Protein AF-A0A3D3UKZ2-F1 (afdb_monomer)

Sequence (60 aa):
VQLPEILIILRDAQGNIVYQWRHRTEAGSVPAQGEIAFTTARSQLPATAQNLEVRLAETP

Foldseek 3Di:
DQFFWKKKFFAFPVRDTPDIDIDDDDPPDDDPDDDDDPPPPPPDDPPRGDDIDMDGDDDD

Nearest PDB structures (foldseek):
  1yd6-assembly1_B  TM=5.025E-01  e=1.740E+00  [Bacillus] caldotenax
  3ujz-assembly1_A  TM=6.403E-01  e=9.114E+00  Escherichia coli O157:H7
  8gum-assembly1_B  TM=4.223E-01  e=5.137E+00  Vibrio campbellii ATCC BAA-1116
  4hwb-assembly1_A  TM=3.564E-01  e=4.523E+00  Homo sapiens

Secondary structure (DSSP, 8-state):
-PPPEEEEEEE-TTS-EEEEEEEEPPTT---SS---------S---TT--EEEEEEPPP-

Structure (mmCIF, N/CA/C/O backbone):
data_AF-A0A3D3UKZ2-F1
#
_entry.id   AF-A0A3D3UKZ2-F1
#
loop_
_atom_site.group_PDB
_atom_site.id
_atom_site.type_symbol
_atom_site.label_atom_id
_atom_site.label_alt_id
_atom_site.label_comp_id
_atom_site.label_asym_id
_atom_site.label_entity_id
_atom_site.label_seq_id
_atom_site.pdbx_PDB_ins_code
_atom_site.Cartn_x
_atom_site.Cartn_y
_atom_site.Cartn_z
_atom_site.occupancy
_atom_site.B_iso_or_equiv
_atom_site.auth_seq_id
_atom_site.auth_comp_id
_atom_site.auth_asym_id
_atom_site.auth_atom_id
_atom_site.pdbx_PDB_model_num
ATOM 1 N N . VAL A 1 1 ? 10.807 -4.352 -21.184 1.00 53.00 1 VAL A N 1
ATOM 2 C CA . VAL A 1 1 ? 11.243 -4.311 -19.769 1.00 53.00 1 VAL A CA 1
ATOM 3 C C . VAL A 1 1 ? 9.995 -4.389 -18.915 1.00 53.00 1 VAL A C 1
ATOM 5 O O . VAL A 1 1 ? 9.125 -3.545 -19.083 1.00 53.00 1 VAL A O 1
ATOM 8 N N . GLN A 1 2 ? 9.856 -5.434 -18.099 1.00 55.81 2 GLN A N 1
ATOM 9 C CA . GLN A 1 2 ? 8.770 -5.516 -17.125 1.00 55.81 2 GLN A CA 1
ATOM 10 C C . GLN A 1 2 ? 9.106 -4.542 -16.000 1.00 55.81 2 GLN A C 1
ATOM 12 O O . GLN A 1 2 ? 10.168 -4.651 -15.392 1.00 55.81 2 GLN A O 1
ATOM 17 N N . LEU A 1 3 ? 8.264 -3.532 -15.805 1.00 63.00 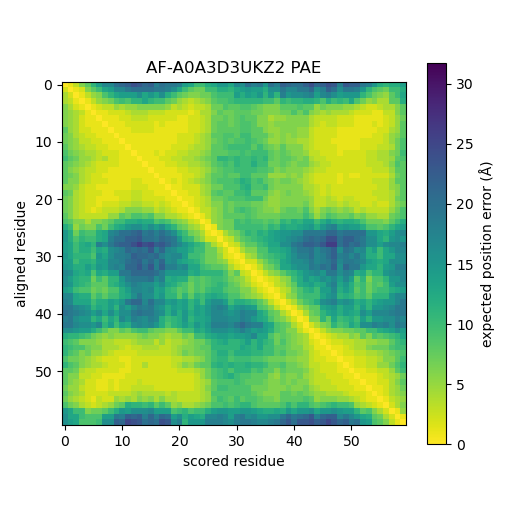3 LEU A N 1
ATOM 18 C CA . LEU A 1 3 ? 8.475 -2.585 -14.723 1.00 63.00 3 LEU A CA 1
ATOM 19 C C . LEU A 1 3 ? 8.052 -3.191 -13.385 1.00 63.00 3 LEU A C 1
ATOM 21 O O . LEU A 1 3 ? 7.105 -3.983 -13.357 1.00 63.00 3 LEU A O 1
ATOM 25 N N . PRO A 1 4 ? 8.727 -2.812 -12.287 1.00 69.38 4 PRO A N 1
ATOM 26 C CA . PRO A 1 4 ? 8.320 -3.226 -10.958 1.00 69.38 4 PRO A CA 1
ATOM 27 C C . PRO A 1 4 ? 6.926 -2.676 -10.652 1.00 69.38 4 PRO A C 1
ATOM 29 O O . PRO A 1 4 ? 6.695 -1.468 -10.683 1.00 69.38 4 PRO A O 1
ATOM 32 N N . GLU A 1 5 ? 5.991 -3.567 -10.344 1.00 79.38 5 GLU A N 1
ATOM 33 C CA . GLU A 1 5 ? 4.730 -3.167 -9.730 1.00 79.38 5 GLU A CA 1
ATOM 34 C C . GLU A 1 5 ? 5.016 -2.823 -8.262 1.00 79.38 5 GLU A C 1
ATOM 36 O O . GLU A 1 5 ? 5.770 -3.520 -7.588 1.00 79.38 5 GLU A O 1
ATOM 41 N N . ILE A 1 6 ? 4.470 -1.713 -7.772 1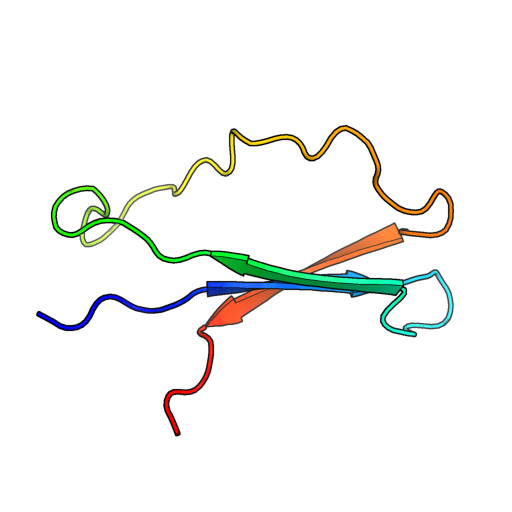.00 80.38 6 ILE A N 1
ATOM 42 C CA . ILE A 1 6 ? 4.647 -1.260 -6.391 1.00 80.38 6 ILE A CA 1
ATOM 43 C C . ILE A 1 6 ? 3.366 -1.576 -5.630 1.00 80.38 6 ILE A C 1
ATOM 45 O O . ILE A 1 6 ? 2.268 -1.239 -6.074 1.00 80.38 6 ILE A O 1
ATOM 49 N N . LEU A 1 7 ? 3.496 -2.210 -4.472 1.00 85.62 7 LEU A N 1
ATOM 50 C CA . LEU A 1 7 ? 2.408 -2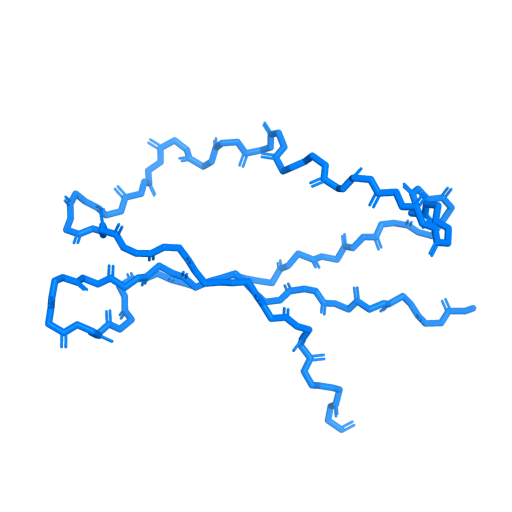.439 -3.537 1.00 85.62 7 LEU A CA 1
ATOM 51 C C . LEU A 1 7 ? 2.455 -1.378 -2.439 1.00 85.62 7 LEU A C 1
ATOM 53 O O . LEU A 1 7 ? 3.471 -1.212 -1.765 1.00 85.62 7 LEU A O 1
ATOM 57 N N . ILE A 1 8 ? 1.342 -0.677 -2.257 1.00 86.31 8 ILE A N 1
ATOM 58 C CA . ILE A 1 8 ? 1.195 0.357 -1.239 1.00 86.31 8 ILE A CA 1
ATOM 59 C C . ILE A 1 8 ? 0.135 -0.110 -0.248 1.00 86.31 8 ILE A C 1
ATOM 61 O O . ILE A 1 8 ? -0.970 -0.493 -0.643 1.00 86.31 8 ILE A O 1
ATOM 65 N N . ILE A 1 9 ? 0.488 -0.108 1.034 1.00 89.69 9 ILE A N 1
ATOM 66 C CA . ILE A 1 9 ? -0.312 -0.652 2.129 1.00 89.69 9 ILE A CA 1
ATOM 67 C C . ILE A 1 9 ? -0.458 0.430 3.195 1.00 89.69 9 ILE A C 1
ATOM 69 O O . ILE A 1 9 ? 0.524 1.031 3.627 1.00 89.69 9 ILE A O 1
ATOM 73 N N . LEU A 1 10 ? -1.691 0.651 3.642 1.00 90.19 10 LEU A N 1
ATOM 74 C CA . LEU A 1 10 ? -1.996 1.454 4.817 1.00 90.19 10 LEU A CA 1
ATOM 75 C C . LEU A 1 10 ? -2.402 0.539 5.963 1.00 90.19 10 LEU A C 1
ATOM 77 O O . LEU A 1 10 ? -3.278 -0.318 5.800 1.00 90.19 10 LEU A O 1
ATOM 81 N N . ARG A 1 11 ? -1.779 0.748 7.124 1.00 92.88 11 ARG A N 1
ATOM 82 C CA . ARG A 1 11 ? -2.078 0.012 8.353 1.00 92.88 11 ARG A CA 1
ATOM 83 C C . ARG A 1 11 ? -2.639 0.922 9.438 1.00 92.88 11 ARG A C 1
ATOM 85 O O . ARG A 1 11 ? -2.289 2.103 9.495 1.00 92.88 1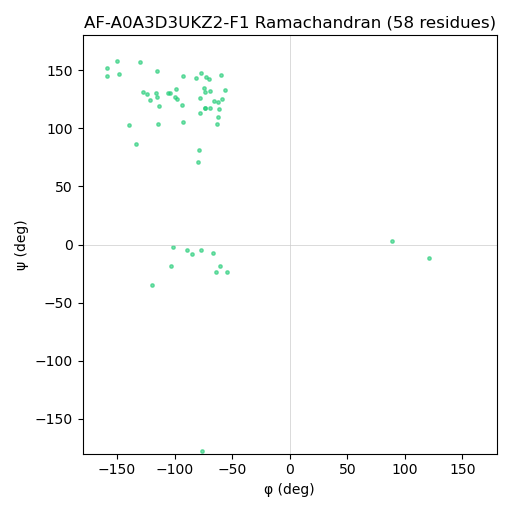1 ARG A O 1
ATOM 92 N N . ASP A 1 12 ? -3.486 0.364 10.294 1.00 93.88 12 ASP A N 1
ATOM 93 C CA . ASP A 1 12 ? -3.937 1.028 11.518 1.00 93.88 12 ASP A CA 1
ATOM 94 C C . ASP A 1 12 ? -2.864 1.008 12.625 1.00 93.88 12 ASP A C 1
ATOM 96 O O . ASP A 1 12 ? -1.741 0.527 12.433 1.00 93.88 12 ASP A O 1
ATOM 100 N N . ALA A 1 13 ? -3.211 1.552 13.794 1.00 93.06 13 ALA A N 1
ATOM 101 C CA . ALA A 1 13 ? -2.346 1.583 14.974 1.00 93.06 13 ALA A CA 1
ATOM 102 C C . ALA A 1 13 ? -2.020 0.185 15.530 1.00 93.06 13 ALA A C 1
ATOM 104 O O . ALA A 1 13 ? -1.021 0.012 16.223 1.00 93.06 13 ALA A O 1
ATOM 105 N N . GLN A 1 14 ? -2.870 -0.807 15.252 1.00 94.69 14 GLN A N 1
ATOM 106 C CA . GLN A 1 14 ? -2.692 -2.194 15.675 1.00 94.69 14 GLN A CA 1
ATOM 107 C C . GLN A 1 14 ? -1.891 -3.016 14.647 1.00 94.69 14 GLN A C 1
ATOM 109 O O . GLN A 1 14 ? -1.565 -4.172 14.906 1.00 94.69 14 GLN A O 1
ATOM 114 N N . GLY A 1 15 ? -1.547 -2.427 13.496 1.00 92.69 15 GLY A N 1
ATOM 115 C CA . GLY A 1 15 ? -0.793 -3.065 12.419 1.00 92.69 15 GLY A CA 1
ATOM 116 C C . GLY A 1 15 ? -1.655 -3.797 11.382 1.00 92.69 15 GLY A C 1
ATOM 117 O O . GLY A 1 15 ? -1.098 -4.380 10.441 1.00 92.69 15 GLY A O 1
ATOM 118 N N . ASN A 1 16 ? -2.987 -3.753 11.494 1.00 94.50 16 ASN A N 1
ATOM 119 C CA . ASN A 1 16 ? -3.886 -4.378 10.523 1.00 94.50 16 ASN A CA 1
ATOM 120 C C . ASN A 1 16 ? -3.898 -3.585 9.219 1.00 94.50 16 ASN A C 1
ATOM 122 O O . ASN A 1 16 ? -3.866 -2.357 9.233 1.00 94.50 16 ASN A O 1
ATOM 126 N N . ILE A 1 17 ? -3.996 -4.278 8.083 1.00 93.06 17 ILE A N 1
ATOM 127 C CA . ILE A 1 17 ? -4.144 -3.634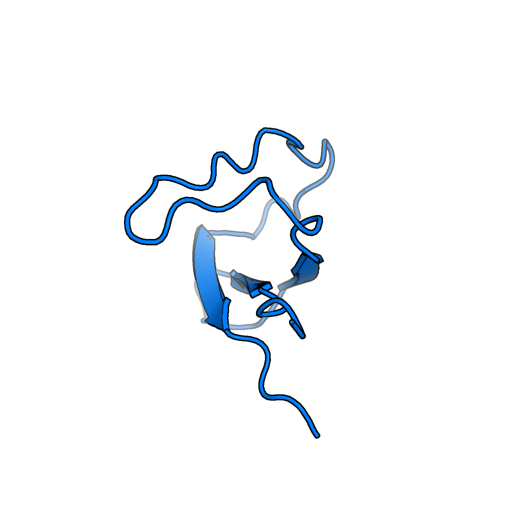 6.774 1.00 93.06 17 ILE A CA 1
ATOM 128 C C . ILE A 1 17 ? -5.566 -3.083 6.659 1.00 93.06 17 ILE A C 1
ATOM 130 O O . ILE A 1 17 ? -6.526 -3.849 6.644 1.00 93.06 17 ILE A O 1
ATOM 134 N N . VAL A 1 18 ? -5.692 -1.764 6.531 1.00 92.69 18 VAL A N 1
ATOM 135 C CA . VAL A 1 18 ? -6.985 -1.082 6.348 1.00 92.69 18 VAL A CA 1
ATOM 136 C C . VAL A 1 18 ? -7.222 -0.655 4.904 1.00 92.69 18 VAL A C 1
ATOM 138 O O . VAL A 1 18 ? -8.358 -0.408 4.508 1.00 92.69 18 VAL A O 1
ATOM 141 N N . TYR A 1 19 ? -6.162 -0.581 4.097 1.00 88.25 19 TYR A N 1
ATOM 142 C CA . TYR A 1 19 ? -6.252 -0.305 2.669 1.00 88.25 19 TYR A CA 1
ATOM 143 C C . TYR A 1 19 ? -4.989 -0.790 1.954 1.00 88.25 19 TYR A C 1
ATOM 145 O O . TYR A 1 19 ? -3.891 -0.694 2.499 1.00 88.25 19 TYR A O 1
ATOM 153 N N . GLN A 1 20 ? -5.122 -1.288 0.726 1.00 89.00 20 GLN A N 1
ATOM 154 C CA . GLN A 1 20 ? -3.974 -1.626 -0.114 1.00 89.00 20 GLN A CA 1
ATOM 155 C C . GLN A 1 20 ? -4.296 -1.421 -1.591 1.00 89.00 20 GLN A C 1
ATOM 157 O O . GLN A 1 20 ? -5.426 -1.652 -2.025 1.00 89.00 20 GLN A O 1
ATOM 162 N N . TRP A 1 21 ? -3.302 -1.017 -2.377 1.00 86.19 21 TRP A N 1
ATOM 163 C CA . TRP A 1 21 ? -3.424 -0.960 -3.829 1.00 86.19 21 TRP A CA 1
ATOM 164 C C . TRP A 1 21 ? -2.082 -1.183 -4.516 1.00 86.19 21 TRP A C 1
ATOM 166 O O . TRP A 1 21 ? -1.014 -0.985 -3.940 1.00 86.19 21 TRP A O 1
ATOM 176 N N . ARG A 1 22 ? -2.159 -1.594 -5.781 1.00 83.19 22 ARG A N 1
ATOM 177 C CA . ARG A 1 22 ? -1.000 -1.745 -6.657 1.00 83.19 22 ARG A CA 1
ATOM 178 C C . ARG A 1 22 ? -0.880 -0.519 -7.545 1.00 83.19 22 ARG A C 1
ATOM 180 O O . ARG A 1 22 ? -1.870 -0.056 -8.111 1.00 83.19 22 ARG A O 1
ATOM 187 N N . HIS A 1 23 ? 0.329 0.001 -7.655 1.00 77.06 23 HIS A N 1
ATOM 188 C CA . HIS A 1 23 ? 0.685 1.061 -8.576 1.00 77.06 23 HIS A CA 1
ATOM 189 C C . HIS A 1 23 ? 1.645 0.491 -9.613 1.00 77.06 23 HIS A C 1
ATOM 191 O O . HIS A 1 23 ? 2.722 -0.003 -9.280 1.00 77.06 23 HIS A O 1
ATOM 197 N N . ARG A 1 24 ? 1.233 0.546 -10.878 1.00 74.56 24 ARG A N 1
ATOM 198 C CA . ARG A 1 24 ? 2.105 0.231 -12.005 1.00 74.56 24 ARG A CA 1
ATOM 199 C C . ARG A 1 24 ? 2.725 1.525 -12.485 1.00 74.56 24 ARG A C 1
ATOM 201 O O . ARG A 1 24 ? 2.005 2.432 -12.890 1.00 74.56 24 ARG A O 1
ATOM 208 N N . THR A 1 25 ? 4.042 1.591 -12.443 1.00 68.50 25 THR A N 1
ATOM 209 C CA . THR A 1 25 ? 4.785 2.638 -13.129 1.00 68.50 25 THR A CA 1
ATOM 210 C C . THR A 1 25 ? 4.703 2.411 -14.637 1.00 68.50 25 THR A C 1
ATOM 212 O O . THR A 1 25 ? 4.688 1.272 -15.108 1.00 68.50 25 THR A O 1
ATOM 215 N N . GLU A 1 26 ? 4.597 3.494 -15.405 1.00 62.66 26 GLU A N 1
ATOM 216 C CA . GLU A 1 26 ? 4.596 3.436 -16.868 1.00 62.66 26 GLU A CA 1
ATOM 217 C C . GLU A 1 26 ? 6.027 3.340 -17.415 1.00 62.66 26 GLU A C 1
ATOM 219 O O . GLU A 1 26 ? 6.972 3.915 -16.862 1.00 62.66 26 GLU A O 1
ATOM 224 N N . ALA A 1 27 ? 6.195 2.569 -18.497 1.00 49.81 27 ALA A N 1
ATOM 225 C CA . ALA A 1 27 ? 7.487 2.303 -19.129 1.00 49.81 27 ALA A CA 1
ATOM 226 C C . ALA A 1 27 ? 8.105 3.602 -19.661 1.00 49.81 27 ALA A C 1
ATOM 228 O O . ALA A 1 27 ? 7.627 4.155 -20.643 1.00 49.81 27 ALA A O 1
ATOM 229 N N . GLY A 1 28 ? 9.179 4.062 -19.010 1.00 54.00 28 GLY A N 1
ATOM 230 C CA . GLY A 1 28 ? 9.920 5.278 -19.375 1.00 54.00 28 GLY A CA 1
ATOM 231 C C . GLY A 1 28 ? 9.983 6.349 -18.281 1.00 54.00 28 GLY A C 1
ATOM 232 O O . GLY A 1 28 ? 10.793 7.263 -18.392 1.00 54.00 28 GLY A O 1
ATOM 233 N N . SER A 1 29 ? 9.194 6.214 -17.211 1.00 54.47 29 SER A N 1
ATOM 234 C CA . SER A 1 29 ? 8.994 7.280 -16.213 1.00 54.47 29 SER A CA 1
ATOM 235 C C . SER A 1 29 ? 9.791 7.108 -14.914 1.00 54.47 29 SER A C 1
ATOM 237 O O . SER A 1 29 ? 9.704 7.957 -14.032 1.00 54.47 29 SER A O 1
ATOM 239 N N . VAL A 1 30 ? 10.548 6.014 -14.765 1.00 53.72 30 VAL A N 1
ATOM 240 C CA . VAL A 1 30 ? 11.301 5.704 -13.538 1.00 53.72 30 VAL A CA 1
ATOM 241 C C . VAL A 1 30 ? 12.799 5.753 -13.836 1.00 53.72 30 VAL A C 1
ATOM 243 O O . VAL A 1 30 ? 13.322 4.828 -14.464 1.00 53.72 30 VAL A O 1
ATOM 246 N N . PRO A 1 31 ? 13.507 6.816 -13.421 1.00 55.19 31 PRO A N 1
ATOM 247 C CA . PRO A 1 31 ? 14.960 6.863 -13.505 1.00 55.19 31 PRO A CA 1
ATOM 248 C C . PRO A 1 31 ? 15.573 5.711 -12.696 1.00 55.19 31 PRO A C 1
ATOM 250 O O . PRO A 1 31 ? 15.056 5.355 -11.639 1.00 55.19 31 PRO A O 1
ATOM 253 N N . ALA A 1 32 ? 16.704 5.159 -13.151 1.00 56.88 32 ALA A N 1
ATOM 254 C CA . ALA A 1 32 ? 17.416 4.072 -12.459 1.00 56.88 32 ALA A CA 1
ATOM 255 C C . ALA A 1 32 ? 17.765 4.403 -10.990 1.00 56.88 32 ALA A C 1
ATOM 257 O O . ALA A 1 32 ? 17.922 3.506 -10.166 1.00 56.88 32 ALA A O 1
ATOM 258 N N . GLN A 1 33 ? 17.858 5.696 -10.673 1.00 57.66 33 GLN A N 1
ATOM 259 C CA . GLN A 1 33 ? 17.862 6.265 -9.331 1.00 57.66 33 GLN A CA 1
ATOM 260 C C . GLN A 1 33 ? 17.004 7.529 -9.392 1.00 57.66 33 GLN A C 1
ATOM 262 O O . GLN A 1 33 ? 17.419 8.536 -9.965 1.00 57.66 33 GLN A O 1
ATOM 267 N N . GLY A 1 34 ? 15.774 7.462 -8.897 1.00 52.62 34 GLY A N 1
ATOM 268 C CA . GLY A 1 34 ? 14.831 8.567 -8.999 1.00 52.62 34 GLY A CA 1
ATOM 269 C C . GLY A 1 34 ? 13.731 8.472 -7.958 1.00 52.62 34 GLY A C 1
ATOM 270 O O . GLY A 1 34 ? 13.378 7.386 -7.501 1.00 52.62 34 GLY A O 1
ATOM 271 N N . GLU A 1 35 ? 13.204 9.626 -7.576 1.00 57.38 35 GLU A N 1
ATOM 272 C CA . GLU A 1 35 ? 12.050 9.732 -6.694 1.00 57.38 35 GLU A CA 1
ATOM 273 C C . GLU A 1 35 ? 10.773 9.456 -7.499 1.00 57.38 35 GLU A C 1
ATOM 275 O O . GLU A 1 35 ? 10.530 10.084 -8.530 1.00 57.38 35 GLU A O 1
ATOM 280 N N . ILE A 1 36 ? 9.955 8.505 -7.042 1.00 56.22 36 ILE A N 1
ATOM 281 C CA . ILE A 1 36 ? 8.607 8.302 -7.578 1.00 56.22 36 ILE A CA 1
ATOM 282 C C . ILE A 1 36 ? 7.659 9.118 -6.706 1.00 56.22 36 ILE A C 1
ATOM 284 O O . ILE A 1 36 ? 7.353 8.740 -5.574 1.00 56.22 36 ILE A O 1
ATOM 288 N N . ALA A 1 37 ? 7.187 10.241 -7.238 1.00 58.38 37 ALA A N 1
ATOM 289 C CA . ALA A 1 37 ? 6.171 11.042 -6.578 1.00 58.38 37 ALA A CA 1
ATOM 290 C C . ALA A 1 37 ? 4.789 10.396 -6.772 1.00 58.38 37 ALA A C 1
ATOM 292 O O . ALA A 1 37 ? 4.246 10.364 -7.877 1.00 58.38 37 ALA A O 1
ATOM 293 N N . PHE A 1 38 ? 4.189 9.903 -5.689 1.00 59.91 38 PHE A N 1
ATOM 294 C CA . PHE A 1 38 ? 2.808 9.414 -5.686 1.00 59.91 38 PHE A CA 1
ATOM 295 C C . PHE A 1 38 ? 1.835 10.602 -5.588 1.00 59.91 38 PHE A C 1
ATOM 297 O O . PHE A 1 38 ? 1.215 10.832 -4.555 1.00 59.91 38 PHE A O 1
ATOM 304 N N . THR A 1 39 ? 1.710 11.400 -6.650 1.00 54.81 39 THR A N 1
ATOM 305 C CA . THR A 1 39 ? 0.856 12.608 -6.659 1.00 54.81 39 THR A CA 1
ATOM 306 C C . THR A 1 39 ? -0.640 12.324 -6.807 1.00 54.81 39 THR A C 1
ATOM 308 O O . THR A 1 39 ? -1.456 13.233 -6.661 1.00 54.81 39 THR A O 1
ATOM 311 N N . THR A 1 40 ? -1.054 11.070 -7.009 1.00 55.12 40 THR A N 1
ATOM 312 C CA . THR A 1 40 ? -2.463 10.674 -6.866 1.00 55.12 40 THR A CA 1
ATOM 313 C C . THR A 1 40 ? -2.818 10.499 -5.393 1.00 55.12 40 THR A C 1
ATOM 315 O O . THR A 1 40 ? -2.854 9.380 -4.877 1.00 55.12 40 THR A O 1
ATOM 318 N N . ALA A 1 41 ? -3.104 11.608 -4.711 1.00 52.91 41 ALA A N 1
ATOM 319 C CA . ALA A 1 41 ? -3.755 11.575 -3.409 1.00 52.91 41 ALA A CA 1
ATOM 320 C C . ALA A 1 41 ? -5.157 10.966 -3.583 1.00 52.91 41 ALA A C 1
ATOM 322 O O . ALA A 1 41 ? -6.069 11.600 -4.115 1.00 52.91 41 ALA A O 1
ATOM 323 N N . ARG A 1 42 ? -5.335 9.703 -3.179 1.00 60.59 42 ARG A N 1
ATOM 324 C CA . ARG A 1 42 ? -6.673 9.111 -3.056 1.00 60.59 42 ARG A CA 1
ATOM 325 C C . ARG A 1 42 ? -7.428 9.936 -2.012 1.00 60.59 42 ARG A C 1
ATOM 327 O O . ARG A 1 42 ? -7.030 9.972 -0.854 1.00 60.59 42 ARG A O 1
ATOM 334 N N . SER A 1 43 ? -8.509 10.592 -2.424 1.00 58.59 43 SER A N 1
ATOM 335 C CA . SER A 1 43 ? -9.299 11.508 -1.585 1.00 58.59 43 SER A CA 1
ATOM 336 C C . SER A 1 43 ? -10.039 10.828 -0.426 1.00 58.59 43 SER A C 1
ATOM 338 O O . SER A 1 43 ? -10.614 11.511 0.415 1.00 58.59 43 SER A O 1
ATOM 340 N N . GLN A 1 44 ? -10.025 9.495 -0.361 1.00 68.81 44 GLN A N 1
ATOM 341 C CA . GLN A 1 44 ? -10.666 8.707 0.687 1.00 68.81 44 GLN A CA 1
ATOM 342 C C . GLN A 1 44 ? -9.690 7.641 1.181 1.00 68.81 44 GLN A C 1
ATOM 344 O O . GLN A 1 44 ? -9.663 6.517 0.681 1.00 68.81 44 GLN A O 1
ATOM 349 N N . LEU A 1 45 ? -8.857 8.020 2.146 1.00 76.19 45 LEU A N 1
ATOM 350 C CA . LEU A 1 45 ? -8.117 7.062 2.959 1.00 76.19 45 LEU A CA 1
ATOM 351 C C . LEU A 1 45 ? -8.936 6.759 4.221 1.00 76.19 45 LEU A C 1
ATOM 353 O O . LEU A 1 45 ? -9.609 7.662 4.728 1.00 76.19 45 LEU A O 1
ATOM 357 N N . PRO A 1 46 ? -8.904 5.523 4.748 1.00 82.06 46 PRO A N 1
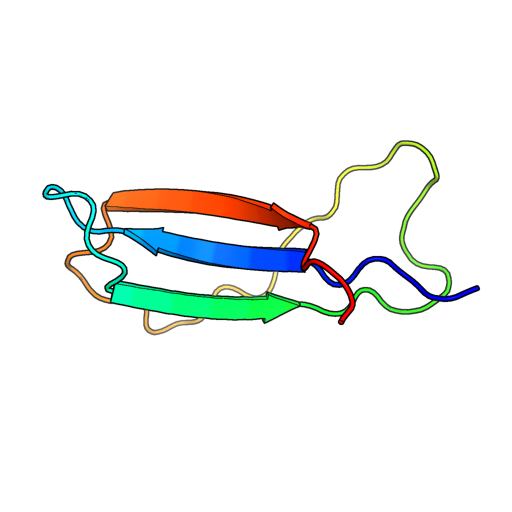ATOM 358 C CA . PRO A 1 46 ? -9.541 5.226 6.023 1.00 82.06 46 PRO A CA 1
ATOM 359 C C . PRO A 1 46 ? -8.997 6.146 7.118 1.00 82.06 46 PRO A C 1
ATOM 361 O O . PRO A 1 46 ? -7.783 6.277 7.261 1.00 82.06 46 PRO A O 1
ATOM 364 N N . ALA A 1 47 ? -9.878 6.738 7.927 1.00 84.75 47 ALA A N 1
ATOM 365 C CA . ALA A 1 47 ? -9.477 7.625 9.026 1.00 84.75 47 ALA A CA 1
ATOM 366 C C . ALA A 1 47 ? -8.589 6.929 10.077 1.00 84.75 47 ALA A C 1
ATOM 368 O O . ALA A 1 47 ? -7.902 7.586 10.851 1.00 84.75 47 ALA A O 1
ATOM 369 N N . THR A 1 48 ? -8.605 5.596 10.105 1.00 89.38 48 THR A N 1
ATOM 370 C CA . THR A 1 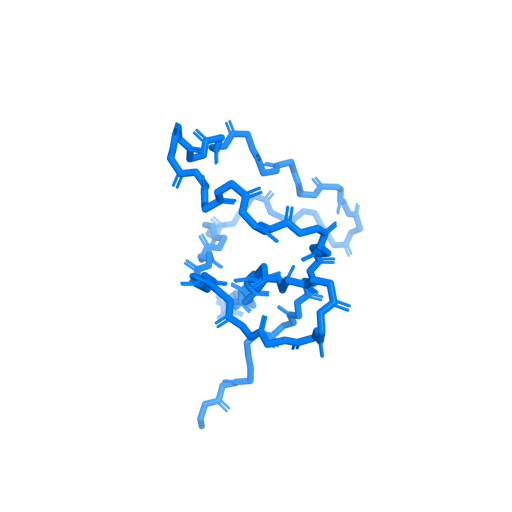48 ? -7.789 4.766 10.993 1.00 89.38 48 THR A CA 1
ATOM 371 C C . THR A 1 48 ? -6.383 4.494 10.459 1.00 89.38 48 THR A C 1
ATOM 373 O O . THR A 1 48 ? -5.574 3.929 11.191 1.00 89.38 48 THR A O 1
ATOM 376 N N . ALA A 1 49 ? -6.066 4.871 9.215 1.00 89.06 49 ALA A N 1
ATOM 377 C CA . ALA A 1 49 ? -4.737 4.681 8.645 1.00 89.06 49 ALA A CA 1
ATOM 378 C C . ALA A 1 49 ? -3.696 5.540 9.383 1.00 89.06 49 ALA A C 1
ATOM 380 O O . ALA A 1 49 ? -3.818 6.761 9.441 1.00 89.06 49 ALA A O 1
ATOM 381 N N . GLN A 1 50 ? -2.654 4.898 9.913 1.00 89.94 50 GLN A N 1
ATOM 382 C CA . GLN A 1 50 ? -1.537 5.565 10.593 1.00 89.94 50 GLN A CA 1
ATOM 383 C C . GLN A 1 50 ? -0.192 5.307 9.923 1.00 89.94 50 GLN A C 1
ATOM 385 O O . GLN A 1 50 ? 0.654 6.196 9.903 1.00 89.94 50 GLN A O 1
ATOM 390 N N . ASN A 1 51 ? 0.013 4.110 9.371 1.00 88.50 51 ASN A N 1
ATOM 391 C CA . ASN A 1 51 ? 1.305 3.705 8.827 1.00 88.50 51 ASN A CA 1
ATOM 392 C C . ASN A 1 51 ? 1.206 3.459 7.321 1.00 88.50 51 ASN A C 1
ATOM 394 O O . ASN A 1 51 ? 0.334 2.713 6.874 1.00 88.50 51 ASN A O 1
ATOM 398 N N . LEU A 1 52 ? 2.124 4.059 6.560 1.00 86.38 52 LEU A N 1
ATOM 399 C CA . LEU A 1 52 ? 2.313 3.817 5.131 1.00 86.38 52 LEU A CA 1
ATOM 400 C C . LEU A 1 52 ? 3.478 2.851 4.931 1.00 86.38 52 LEU A C 1
ATOM 402 O O . LEU A 1 52 ? 4.588 3.090 5.397 1.00 86.38 52 LEU A O 1
ATOM 406 N N . GLU A 1 53 ? 3.225 1.783 4.191 1.00 86.50 53 GLU A N 1
ATOM 407 C CA . GLU A 1 53 ? 4.215 0.784 3.825 1.00 86.50 53 GLU A CA 1
ATOM 408 C C . GLU A 1 53 ? 4.247 0.648 2.300 1.00 86.50 53 GLU A C 1
ATOM 410 O O . GLU A 1 53 ? 3.209 0.493 1.652 1.00 86.50 53 GLU A O 1
ATOM 415 N N . VAL A 1 54 ? 5.447 0.723 1.723 1.00 83.19 54 VAL A N 1
ATOM 416 C CA . VAL A 1 54 ? 5.676 0.628 0.278 1.00 83.19 54 VAL A CA 1
ATOM 417 C C . VAL A 1 54 ? 6.606 -0.548 0.024 1.00 83.19 54 VAL A C 1
ATOM 419 O O . VAL A 1 54 ? 7.694 -0.620 0.594 1.00 83.19 54 VAL A O 1
ATOM 422 N N . ARG A 1 55 ? 6.170 -1.485 -0.816 1.00 82.94 55 ARG A N 1
ATOM 423 C CA . ARG A 1 55 ? 6.922 -2.688 -1.185 1.00 82.94 55 ARG A CA 1
ATOM 424 C C . ARG A 1 55 ? 6.952 -2.836 -2.699 1.00 82.94 55 ARG A C 1
ATOM 426 O O . ARG A 1 55 ? 6.055 -2.361 -3.391 1.00 82.94 55 ARG A O 1
ATOM 433 N N . LEU A 1 56 ? 7.942 -3.552 -3.216 1.00 81.44 56 LEU A N 1
ATOM 434 C CA . LEU A 1 56 ? 7.824 -4.120 -4.556 1.00 81.44 56 LEU A CA 1
ATOM 435 C C . LEU A 1 56 ? 6.773 -5.233 -4.497 1.00 81.44 56 LEU A C 1
ATOM 437 O O . LEU A 1 56 ? 6.789 -6.054 -3.581 1.00 81.44 56 LEU A O 1
ATOM 441 N N . ALA A 1 57 ? 5.832 -5.228 -5.434 1.00 75.00 57 ALA A N 1
ATOM 442 C CA . ALA A 1 57 ? 4.904 -6.328 -5.596 1.00 75.00 57 ALA A CA 1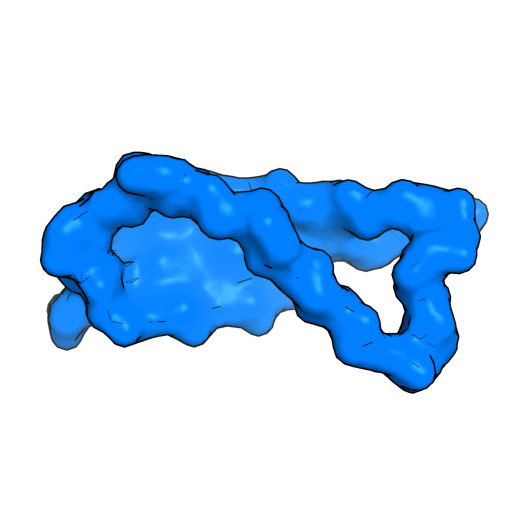
ATOM 443 C C . ALA A 1 57 ? 5.697 -7.521 -6.132 1.00 75.00 57 ALA A C 1
ATOM 445 O O . ALA A 1 57 ? 6.288 -7.460 -7.213 1.00 75.00 57 ALA A O 1
ATOM 446 N N . GLU A 1 58 ? 5.737 -8.593 -5.349 1.00 67.94 58 GLU A N 1
ATOM 447 C CA . GLU A 1 58 ? 6.311 -9.855 -5.792 1.00 67.94 58 GLU A CA 1
ATOM 448 C C . GLU A 1 58 ? 5.535 -10.316 -7.030 1.00 67.94 58 GLU A C 1
ATOM 450 O O . GLU A 1 58 ? 4.300 -10.354 -7.045 1.00 67.94 58 GLU A O 1
ATOM 455 N N . THR A 1 59 ? 6.268 -10.569 -8.110 1.00 54.19 59 THR A N 1
ATOM 456 C CA . THR A 1 59 ? 5.695 -11.134 -9.330 1.00 54.19 59 THR A CA 1
ATOM 457 C C . THR A 1 59 ? 5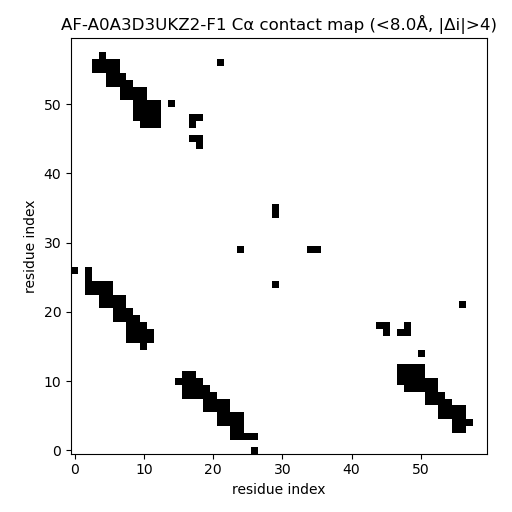.413 -12.613 -9.048 1.00 54.19 59 THR A C 1
ATOM 459 O O . THR A 1 59 ? 6.295 -13.261 -8.485 1.00 54.19 59 THR A O 1
ATOM 462 N N . PRO A 1 60 ? 4.209 -13.134 -9.352 1.00 54.03 60 PRO A N 1
ATOM 463 C CA . PRO A 1 60 ? 3.924 -14.560 -9.207 1.00 54.03 60 PRO A CA 1
ATOM 464 C C . PRO A 1 60 ? 4.821 -15.423 -10.098 1.00 54.03 60 PRO A C 1
ATOM 466 O O . PRO A 1 60 ? 5.262 -14.919 -11.160 1.00 54.03 60 PRO A O 1
#

Mean predicted aligned error: 8.34 Å

pLDDT: mean 73.64, std 15.22, range [49.81, 94.69]

Solvent-accessible surface area (backbone atoms only — not comparable to full-atom values): 4101 Å² total; per-residue (Å²): 131,89,68,74,37,34,31,40,37,29,16,29,91,88,65,49,79,75,44,73,50,77,47,74,66,62,98,89,76,72,57,101,80,61,87,82,81,79,78,78,72,70,94,76,69,65,90,62,54,72,42,84,45,80,44,76,45,81,77,132

Radius of gyration: 13.05 Å; Cα contacts (8 Å, |Δi|>4): 88; chains: 1; bounding box: 28×27×35 Å